Protein AF-A0A2X2UZB6-F1 (afdb_monomer_lite)

Foldseek 3Di:
DVCVVVDPQFPDWDDDPCVVVVNDDIDTDGDDDPPPPPPDD

Secondary structure (DSSP, 8-state):
-TTGGG-TTEEEEE--HHHHTTSSPPEEEEPPP--------

pLDDT: mean 83.19, std 14.62, range [44.69, 97.62]

Sequence (41 aa):
MYDLPSMEDVEKVVIDESVIGGQSKPLLIYGKPEAQQASGE

Organism: Citrobacter koseri (NCBI:txid545)

Structure (mmCIF, N/CA/C/O backbone):
data_AF-A0A2X2UZB6-F1
#
_entry.id   AF-A0A2X2UZB6-F1
#
loop_
_atom_site.group_PDB
_atom_site.id
_atom_site.type_symbol
_atom_site.label_atom_id
_atom_site.label_alt_id
_atom_site.label_comp_id
_atom_site.label_asym_id
_atom_site.label_entity_id
_atom_site.label_seq_id
_atom_site.pdbx_PDB_ins_code
_atom_site.Cartn_x
_atom_site.Cartn_y
_atom_site.Cartn_z
_atom_site.occupancy
_atom_site.B_iso_or_equiv
_atom_site.auth_seq_id
_atom_site.auth_comp_id
_atom_site.auth_asym_id
_atom_site.auth_atom_id
_atom_site.pdbx_PDB_model_num
ATOM 1 N N . MET A 1 1 ? 1.240 3.109 6.332 1.00 60.41 1 MET A N 1
ATOM 2 C CA . MET A 1 1 ? 1.482 3.802 5.044 1.00 60.41 1 MET A CA 1
ATOM 3 C C . MET A 1 1 ? 2.875 4.414 4.940 1.00 60.41 1 MET A C 1
ATOM 5 O O . MET A 1 1 ? 3.299 4.639 3.821 1.00 60.41 1 MET A O 1
ATOM 9 N N . TYR A 1 2 ? 3.605 4.623 6.044 1.00 64.50 2 TYR A N 1
ATOM 10 C CA . TYR A 1 2 ? 5.012 5.054 6.009 1.00 64.50 2 TYR A CA 1
ATOM 11 C C . TYR A 1 2 ? 5.944 4.079 5.283 1.00 64.50 2 TYR A C 1
ATOM 13 O O . TYR A 1 2 ? 6.924 4.511 4.692 1.00 64.50 2 TYR A O 1
ATOM 21 N N . ASP A 1 3 ? 5.599 2.793 5.280 1.00 76.44 3 ASP A N 1
ATOM 22 C CA . ASP A 1 3 ? 6.440 1.766 4.664 1.00 76.44 3 ASP A CA 1
ATOM 23 C C . ASP A 1 3 ? 6.192 1.624 3.158 1.00 76.44 3 ASP A C 1
ATOM 25 O O . ASP A 1 3 ? 7.061 1.137 2.447 1.00 76.44 3 ASP A O 1
ATOM 29 N N . LEU A 1 4 ? 5.029 2.068 2.656 1.00 80.94 4 LEU A N 1
ATOM 30 C CA . LEU A 1 4 ? 4.637 1.876 1.256 1.00 80.94 4 LE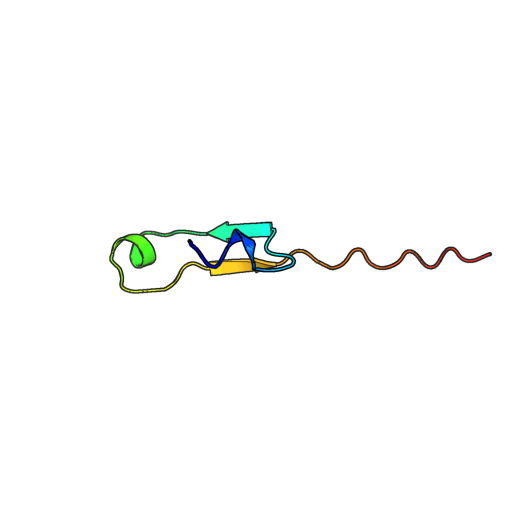U A CA 1
ATOM 31 C C . LEU A 1 4 ? 5.594 2.574 0.267 1.00 80.94 4 LEU A C 1
ATOM 33 O O . LEU A 1 4 ? 5.975 1.925 -0.699 1.00 80.94 4 LEU A O 1
ATOM 37 N N . PRO A 1 5 ? 6.048 3.826 0.499 1.00 80.56 5 PRO A N 1
ATOM 38 C CA . PRO A 1 5 ? 7.062 4.457 -0.350 1.00 80.56 5 PRO A CA 1
ATOM 39 C C . PRO A 1 5 ? 8.410 3.723 -0.396 1.00 80.56 5 PRO A C 1
ATOM 41 O O . PRO A 1 5 ? 9.184 3.959 -1.317 1.00 80.56 5 PRO A O 1
ATOM 44 N N . SER A 1 6 ? 8.703 2.873 0.591 1.00 85.25 6 SER A N 1
ATOM 45 C CA . SER A 1 6 ? 9.960 2.120 0.696 1.00 85.25 6 SE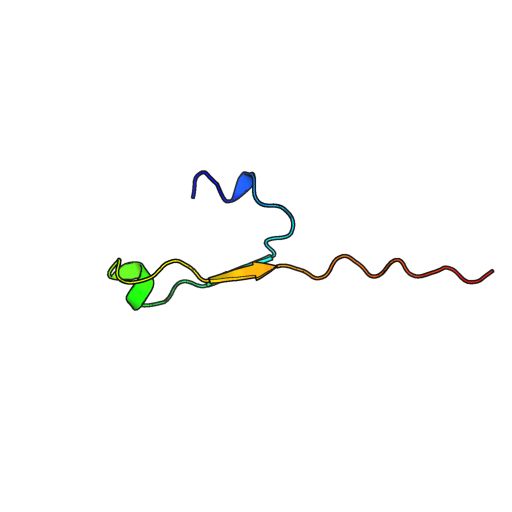R A CA 1
ATOM 46 C C . SER A 1 6 ? 9.834 0.670 0.216 1.00 85.25 6 SER A C 1
ATOM 48 O O . SER A 1 6 ? 10.820 -0.061 0.243 1.00 85.25 6 SER A O 1
ATOM 50 N N . MET A 1 7 ? 8.632 0.220 -0.159 1.00 88.25 7 MET A N 1
ATOM 51 C CA . MET A 1 7 ? 8.403 -1.132 -0.661 1.00 88.25 7 MET A CA 1
ATOM 52 C C . MET A 1 7 ? 8.669 -1.179 -2.163 1.00 88.25 7 MET A C 1
ATOM 54 O O . MET A 1 7 ? 8.033 -0.463 -2.934 1.00 88.25 7 MET A O 1
ATOM 58 N N . GLU A 1 8 ? 9.579 -2.053 -2.576 1.00 86.94 8 GLU A N 1
ATOM 59 C CA . GLU A 1 8 ? 9.858 -2.293 -3.990 1.00 86.94 8 GLU A CA 1
ATOM 60 C C . GLU A 1 8 ? 8.753 -3.151 -4.623 1.00 86.94 8 GLU A C 1
ATOM 62 O O . GLU A 1 8 ? 8.142 -4.000 -3.965 1.00 86.94 8 GLU A O 1
ATOM 67 N N . ASP A 1 9 ? 8.477 -2.888 -5.900 1.00 88.50 9 ASP A N 1
ATOM 68 C CA . ASP A 1 9 ? 7.573 -3.652 -6.766 1.00 88.50 9 ASP A CA 1
ATOM 69 C C . ASP A 1 9 ? 6.110 -3.782 -6.306 1.00 88.50 9 ASP A C 1
ATOM 71 O O . ASP A 1 9 ? 5.361 -4.576 -6.874 1.00 88.50 9 ASP A O 1
ATOM 75 N N . VAL A 1 10 ? 5.643 -3.007 -5.318 1.00 90.50 10 VAL A N 1
ATOM 76 C CA . VAL A 1 10 ? 4.213 -2.983 -4.957 1.00 90.50 10 VAL A CA 1
ATOM 77 C C . VAL A 1 10 ? 3.423 -2.238 -6.032 1.00 90.50 10 VAL A C 1
ATOM 79 O O . VAL A 1 10 ? 3.506 -1.019 -6.156 1.00 90.50 10 VAL A O 1
ATOM 82 N N . GLU A 1 11 ? 2.599 -2.970 -6.776 1.00 91.69 11 GLU A N 1
ATOM 83 C CA . GLU A 1 11 ? 1.783 -2.437 -7.871 1.00 91.69 11 GLU A CA 1
ATOM 84 C C . GLU A 1 11 ? 0.378 -2.049 -7.397 1.00 91.69 11 GLU A C 1
ATOM 86 O O . GLU A 1 11 ? -0.198 -1.050 -7.834 1.00 91.69 11 GLU A O 1
ATOM 91 N N . LYS A 1 12 ? -0.201 -2.834 -6.482 1.00 92.06 12 LYS A N 1
ATOM 92 C CA . LYS A 1 12 ? -1.564 -2.603 -6.000 1.00 92.06 12 LYS A CA 1
ATOM 93 C C . LYS A 1 12 ? -1.715 -2.965 -4.532 1.00 92.06 12 LYS A C 1
ATOM 95 O O . LYS A 1 12 ? -1.225 -3.985 -4.062 1.00 92.06 12 LYS A O 1
ATOM 100 N N . VAL A 1 13 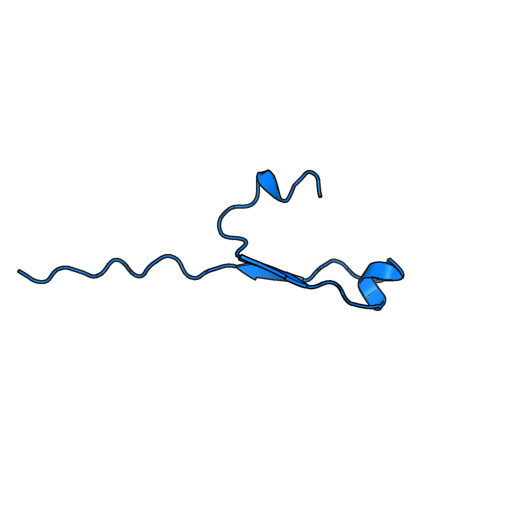? -2.472 -2.137 -3.820 1.00 93.69 13 VAL A N 1
ATOM 101 C CA . VAL A 1 13 ? -2.880 -2.378 -2.434 1.00 93.69 13 VAL A CA 1
ATOM 102 C C . VAL A 1 13 ? -4.390 -2.572 -2.411 1.00 93.69 13 VAL A C 1
ATOM 104 O O . VAL A 1 13 ? -5.129 -1.744 -2.944 1.00 93.69 13 VAL A O 1
ATOM 107 N N . VAL A 1 14 ? -4.856 -3.669 -1.817 1.00 95.12 14 VAL A N 1
ATOM 108 C CA . VAL A 1 14 ? -6.286 -3.973 -1.678 1.00 95.12 14 VAL A CA 1
ATOM 109 C C . VAL A 1 14 ? -6.698 -3.814 -0.220 1.00 95.12 14 VAL A C 1
ATOM 111 O O . VAL A 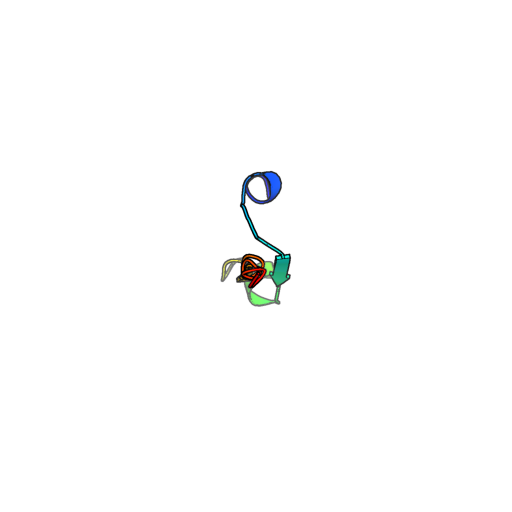1 14 ? -6.069 -4.370 0.682 1.00 95.12 14 VAL A O 1
ATOM 114 N N . ILE A 1 15 ? -7.764 -3.040 -0.014 1.00 96.19 15 ILE A N 1
ATOM 115 C CA . ILE A 1 15 ? -8.362 -2.751 1.288 1.00 96.19 15 ILE A CA 1
ATOM 116 C C . ILE A 1 15 ? -9.808 -3.236 1.250 1.00 96.19 15 ILE A C 1
ATOM 118 O O . ILE A 1 15 ? -10.576 -2.807 0.389 1.00 96.19 15 ILE A O 1
ATOM 122 N N . ASP A 1 16 ? -10.163 -4.117 2.178 1.00 96.19 16 ASP A N 1
ATOM 123 C CA . ASP A 1 16 ? -11.528 -4.597 2.379 1.00 96.19 16 ASP A CA 1
ATOM 124 C C . ASP A 1 16 ? -12.056 -4.199 3.769 1.00 96.19 16 ASP A C 1
ATOM 126 O O . ASP A 1 16 ? -11.359 -3.575 4.575 1.00 96.19 16 ASP A O 1
ATOM 130 N N . GLU A 1 17 ? -13.306 -4.558 4.055 1.00 97.62 17 GLU A N 1
ATOM 131 C CA . GLU A 1 17 ? -13.989 -4.232 5.311 1.00 97.62 17 GLU A CA 1
ATOM 132 C C . GLU A 1 17 ? -13.250 -4.752 6.555 1.00 97.62 17 GLU A C 1
ATOM 134 O O . GLU A 1 17 ? -13.250 -4.087 7.592 1.00 97.62 17 GLU A O 1
ATOM 139 N N . SER A 1 18 ? -12.567 -5.898 6.461 1.00 96.50 18 SER A N 1
ATOM 140 C CA . SER A 1 18 ? -11.823 -6.481 7.584 1.00 96.50 18 SER A CA 1
ATOM 141 C C . SER A 1 18 ? -10.589 -5.649 7.947 1.00 96.50 18 SER A C 1
ATOM 143 O O . SER A 1 18 ? -10.238 -5.521 9.124 1.00 96.50 18 SER A O 1
ATOM 145 N N . VAL A 1 19 ? -9.969 -5.022 6.943 1.00 96.06 19 VAL A N 1
ATOM 146 C CA . VAL A 1 19 ? -8.852 -4.089 7.119 1.00 96.06 19 VAL A CA 1
ATOM 147 C C . VAL A 1 19 ? -9.342 -2.785 7.742 1.00 96.06 19 VAL A C 1
ATOM 149 O O . VAL A 1 19 ? -8.709 -2.272 8.663 1.00 96.06 19 VAL A O 1
ATOM 152 N N . ILE A 1 20 ? -10.500 -2.279 7.303 1.00 95.56 20 ILE A N 1
ATOM 153 C CA . ILE A 1 20 ? -11.132 -1.093 7.903 1.00 95.56 20 ILE A CA 1
ATOM 154 C C . ILE A 1 20 ? -11.513 -1.351 9.368 1.00 95.56 20 ILE A C 1
ATOM 156 O O . ILE A 1 20 ? -11.311 -0.485 10.217 1.00 95.56 20 ILE A O 1
ATOM 160 N N . GLY A 1 21 ? -11.9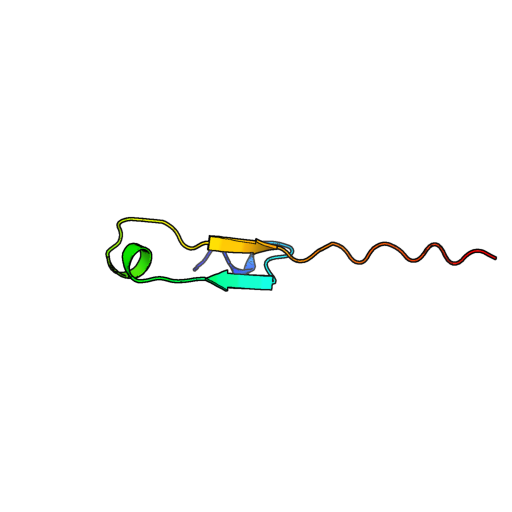95 -2.555 9.684 1.00 97.00 21 GLY A N 1
ATOM 161 C CA . GLY A 1 21 ? -12.293 -2.992 11.050 1.00 97.00 21 GLY A CA 1
ATOM 162 C C . GLY A 1 21 ? -11.065 -3.312 11.912 1.00 97.00 21 GLY A C 1
ATOM 163 O O . GLY A 1 21 ? -11.228 -3.674 13.076 1.00 97.00 21 GLY A O 1
ATOM 164 N N . GLY A 1 22 ? -9.844 -3.218 11.370 1.00 95.38 22 GLY A N 1
ATOM 165 C CA . GLY A 1 22 ? -8.597 -3.499 12.091 1.00 95.38 22 GLY A CA 1
ATOM 166 C C . GLY A 1 22 ? -8.352 -4.981 12.392 1.00 95.38 22 GLY A C 1
ATOM 167 O O . GLY A 1 22 ? -7.493 -5.310 13.208 1.00 95.38 22 GLY A O 1
ATOM 168 N N . GLN A 1 23 ? -9.097 -5.883 11.753 1.00 96.75 23 GLN A N 1
ATOM 169 C CA . GLN A 1 23 ? -9.020 -7.325 11.994 1.00 96.75 23 GLN A CA 1
ATOM 170 C C . GLN A 1 23 ? -7.983 -8.026 11.115 1.00 96.75 23 GLN A C 1
ATOM 172 O O . GLN A 1 23 ? -7.588 -9.155 11.399 1.00 96.75 23 GLN A O 1
ATOM 177 N N . SER A 1 24 ? -7.551 -7.387 10.030 1.00 95.38 24 SER A N 1
ATOM 178 C CA . SER A 1 24 ? -6.577 -7.937 9.089 1.00 95.38 24 SER A CA 1
ATOM 179 C C . SER A 1 24 ? -5.704 -6.845 8.484 1.00 95.38 24 SER A C 1
ATOM 181 O O . SER A 1 24 ? -6.002 -5.654 8.570 1.00 95.38 24 SER A O 1
ATOM 183 N N . LYS A 1 25 ? -4.576 -7.258 7.900 1.00 94.00 25 LYS A N 1
ATOM 184 C CA . LYS A 1 25 ? -3.656 -6.354 7.203 1.00 94.00 25 LYS A CA 1
ATOM 185 C C . LYS A 1 25 ? -4.053 -6.220 5.725 1.00 94.00 25 LYS A C 1
ATOM 187 O O . LYS A 1 25 ? -4.573 -7.186 5.171 1.00 94.00 25 LYS A O 1
ATOM 192 N N . PRO A 1 26 ? -3.769 -5.071 5.080 1.00 94.25 26 PRO A N 1
ATOM 193 C CA . PRO A 1 26 ? -3.921 -4.904 3.635 1.00 94.25 26 PRO A CA 1
ATOM 194 C C . PRO A 1 26 ? -3.225 -6.004 2.832 1.00 94.25 26 PRO A C 1
ATOM 196 O O . PRO A 1 26 ? -2.115 -6.415 3.182 1.00 94.25 26 PRO A O 1
ATOM 199 N N . LEU A 1 27 ? -3.832 -6.411 1.718 1.00 94.50 27 LEU A N 1
ATOM 200 C CA . LEU A 1 27 ? -3.181 -7.287 0.749 1.00 94.50 27 LEU A CA 1
ATOM 201 C C . LEU A 1 27 ? -2.335 -6.445 -0.213 1.00 94.50 27 LEU A C 1
ATOM 203 O O . LEU A 1 27 ? -2.834 -5.492 -0.817 1.00 94.50 27 LEU A O 1
ATOM 207 N N . LEU A 1 28 ? -1.065 -6.819 -0.365 1.00 93.31 28 LEU A N 1
ATOM 208 C CA . LEU A 1 28 ? -0.126 -6.201 -1.299 1.00 93.31 28 LEU A CA 1
ATOM 209 C C . LEU A 1 28 ? 0.038 -7.105 -2.521 1.00 93.31 28 LEU A C 1
ATOM 211 O O . LEU A 1 28 ? 0.307 -8.299 -2.386 1.00 93.31 28 LEU A O 1
ATOM 215 N N . ILE A 1 29 ? -0.135 -6.533 -3.705 1.00 92.62 29 ILE A N 1
ATOM 216 C CA . ILE A 1 29 ? 0.079 -7.194 -4.987 1.00 92.62 29 ILE A CA 1
ATOM 217 C C . ILE A 1 29 ? 1.363 -6.624 -5.570 1.00 92.62 29 ILE A C 1
ATOM 219 O O . ILE A 1 29 ? 1.459 -5.416 -5.800 1.00 92.62 29 ILE A O 1
ATOM 223 N N . TYR A 1 30 ? 2.325 -7.512 -5.794 1.00 92.25 30 TYR A N 1
ATOM 224 C CA . TYR A 1 30 ? 3.612 -7.175 -6.377 1.00 92.25 3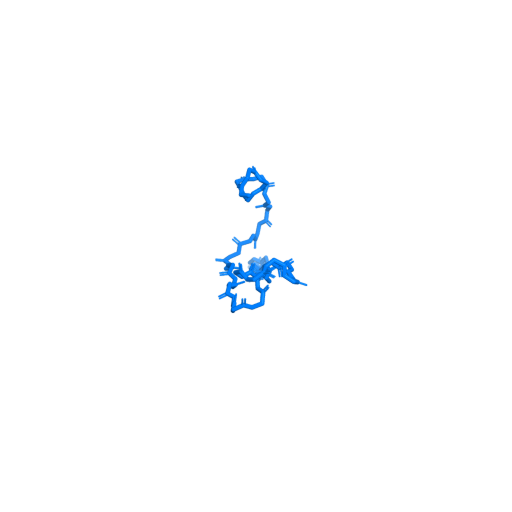0 TYR A CA 1
ATOM 225 C C . TYR A 1 30 ? 3.579 -7.391 -7.887 1.00 92.25 30 TYR A C 1
ATOM 227 O O . TYR A 1 30 ? 3.044 -8.402 -8.360 1.00 92.25 30 TYR A O 1
ATOM 235 N N . GLY A 1 31 ? 4.145 -6.440 -8.624 1.00 87.25 31 GLY A N 1
ATOM 236 C CA . GLY A 1 31 ? 4.344 -6.556 -10.060 1.00 87.25 31 GLY A CA 1
ATOM 237 C C . GLY A 1 31 ? 5.318 -7.687 -10.380 1.00 87.25 31 GLY A C 1
ATOM 238 O O . GLY A 1 31 ? 6.146 -8.087 -9.559 1.00 87.25 31 GLY A O 1
ATOM 239 N N . LYS A 1 32 ? 5.218 -8.242 -11.590 1.00 79.50 32 LYS A N 1
ATOM 240 C CA . LYS A 1 32 ? 6.268 -9.140 -12.080 1.00 79.50 32 LYS A CA 1
ATOM 241 C C . LYS A 1 32 ? 7.476 -8.283 -12.461 1.00 79.50 32 LYS A C 1
ATOM 243 O O . LYS A 1 32 ? 7.263 -7.296 -13.163 1.00 79.50 32 LYS A O 1
ATOM 248 N N . PRO A 1 33 ? 8.712 -8.672 -12.099 1.00 67.50 33 PRO A N 1
ATOM 249 C CA . PRO A 1 33 ? 9.878 -8.069 -12.726 1.00 67.50 33 PRO A CA 1
ATOM 250 C C . PRO A 1 33 ? 9.725 -8.267 -14.233 1.00 67.50 33 PRO A C 1
ATOM 252 O O . PRO A 1 33 ? 9.381 -9.373 -14.670 1.00 67.50 33 PRO A O 1
ATOM 255 N N . GLU A 1 34 ? 9.893 -7.195 -15.012 1.00 62.62 34 GLU A N 1
ATOM 256 C CA . GLU A 1 34 ? 9.904 -7.278 -16.470 1.00 62.62 34 GLU A CA 1
ATOM 257 C C . GLU A 1 34 ? 10.854 -8.412 -16.841 1.00 62.62 34 GLU A C 1
ATOM 259 O O . GLU A 1 34 ? 12.051 -8.359 -16.555 1.00 62.62 34 GLU A O 1
ATOM 264 N N . ALA A 1 35 ? 10.297 -9.501 -17.378 1.00 61.38 35 ALA A N 1
ATOM 265 C CA . ALA A 1 35 ? 11.098 -10.610 -17.846 1.00 61.38 35 ALA A CA 1
ATOM 266 C C . ALA A 1 35 ? 12.045 -10.006 -18.873 1.00 61.38 35 ALA A C 1
ATOM 268 O O . ALA A 1 35 ? 11.583 -9.541 -19.913 1.00 61.38 35 ALA A O 1
ATOM 269 N N . GLN A 1 36 ? 13.334 -9.950 -18.532 1.00 60.69 36 GLN A N 1
ATOM 270 C CA . GLN A 1 36 ? 14.383 -9.468 -19.408 1.00 60.69 36 GLN A CA 1
ATOM 271 C C . GLN A 1 36 ? 14.185 -10.181 -20.737 1.00 60.69 36 GLN A C 1
ATOM 273 O O . GLN A 1 36 ? 14.410 -11.389 -20.841 1.00 60.69 36 GLN A O 1
ATOM 278 N N . GLN A 1 37 ? 13.650 -9.452 -21.718 1.00 59.66 37 GLN A N 1
ATOM 279 C CA . GLN A 1 37 ? 13.552 -9.942 -23.075 1.00 59.66 37 GLN A CA 1
ATOM 280 C C . GLN A 1 37 ? 15.001 -10.186 -23.463 1.00 59.66 37 GLN A C 1
ATOM 282 O O . GLN A 1 37 ? 15.765 -9.245 -23.666 1.00 59.66 37 GLN A O 1
ATOM 287 N N . ALA A 1 38 ? 15.412 -11.452 -23.438 1.00 61.69 38 ALA A N 1
ATOM 288 C CA . ALA A 1 38 ? 16.664 -11.863 -24.023 1.00 61.69 38 ALA A CA 1
ATOM 289 C C . ALA A 1 38 ? 16.533 -11.509 -25.503 1.00 61.69 38 ALA A C 1
ATOM 291 O O . ALA A 1 38 ? 15.879 -12.228 -26.259 1.00 61.69 38 ALA A O 1
ATOM 292 N N . SER A 1 39 ? 17.059 -10.342 -25.881 1.00 61.41 39 SER A N 1
ATOM 293 C CA . SER A 1 39 ? 17.295 -9.988 -27.270 1.00 61.41 39 SER A CA 1
ATOM 294 C C . SER A 1 39 ? 18.251 -11.040 -27.803 1.00 61.41 39 SER A C 1
ATOM 296 O O . SER A 1 39 ? 19.446 -11.012 -27.521 1.00 61.41 39 SER A O 1
ATOM 298 N N . GLY A 1 40 ? 17.678 -12.047 -28.453 1.00 66.00 40 GLY A N 1
ATOM 299 C CA . GLY A 1 40 ? 18.423 -13.020 -29.220 1.00 66.00 40 GLY A CA 1
ATOM 300 C C . GLY A 1 40 ? 18.887 -12.352 -30.501 1.00 66.00 40 GLY A C 1
ATOM 301 O O . GLY A 1 40 ? 18.097 -12.237 -31.435 1.00 66.00 40 GLY A O 1
ATOM 302 N N . GLU A 1 41 ? 20.152 -11.942 -30.511 1.00 44.69 41 GLU A N 1
ATOM 303 C CA . GLU A 1 41 ? 20.998 -11.784 -31.697 1.00 44.69 41 GLU A CA 1
ATOM 304 C C . GLU A 1 41 ? 22.369 -12.403 -31.407 1.00 44.69 41 GLU A C 1
ATOM 306 O O . GLU A 1 41 ? 22.908 -12.164 -30.300 1.00 44.69 41 GLU A O 1
#

Radius of gyration: 15.58 Å; chains: 1; bounding box: 35×18×44 Å